Protein AF-A0A0B7NE77-F1 (afdb_monomer_lite)

Radius of gyration: 21.57 Å; chains: 1; bounding box: 56×29×57 Å

Secondary structure (DSSP, 8-state):
-PPPPPHHHHHHHHHTTT-S-STT-TTTT-HHHHHHHHHHHHHHHHHH--HHHHHHHHHHHHHHHHHHHHHHHHTT-HHHHHHHHHHHHHHHHHHHHHHHHTSPPP---------SHHHHHHHHHHHHHHHHHHHHHHTTPPP-HHHHHHHHHHTT-

Sequence (157 aa):
MTIPLDPMVALGACFTSSSPSLSNHPFKDDPTIQYLYTLSLFQQQIETFNKDTLLKLIDLQLMECDRLKTIACSLEQPVFEEAINVAKSRILAIKRKYEDSFAPPAPASSTASKVNKKNDTYKAAMEFVVGFKQKKVEQKKRMDWVACLKEGEDLKS

pLDDT: mean 72.34, std 13.6, range [30.3, 90.75]

Organism: NCBI:txid35722

Foldseek 3Di:
DDDDDDPLLVVLCVQCVVDPDCPVPPPSVPPSNVVSVVSNNVVVVVVVDDLVNVLVVLVVLLVVLVVQLVVCVVVVNVVSNVVSVVVNVVSVVVSVVSVVVPDPPDDDDDDDDPPDPVVVVVVVLSVLVVVLVVVCVVVVHDDDVVVSVVVSVVVVD

Structure (mmCIF, N/CA/C/O backbone):
data_AF-A0A0B7NE77-F1
#
_entry.id   AF-A0A0B7NE77-F1
#
loop_
_atom_site.group_PDB
_atom_site.id
_atom_site.type_symbol
_atom_site.label_atom_id
_atom_site.label_alt_id
_atom_site.label_comp_id
_atom_site.label_asym_id
_atom_site.label_entity_id
_atom_site.label_seq_id
_atom_site.pdbx_PDB_ins_code
_atom_site.Cartn_x
_atom_site.Cartn_y
_atom_site.Cartn_z
_atom_site.occupancy
_atom_site.B_iso_or_equiv
_atom_site.auth_seq_id
_atom_site.auth_comp_id
_atom_site.auth_asym_id
_atom_site.auth_atom_id
_atom_site.pdbx_PDB_model_num
ATOM 1 N N . MET A 1 1 ? 23.078 -6.058 -1.795 1.00 30.30 1 MET A N 1
ATOM 2 C CA . MET A 1 1 ? 21.889 -6.932 -1.811 1.00 30.30 1 MET A CA 1
ATOM 3 C C . MET A 1 1 ? 20.706 -6.119 -2.296 1.00 30.30 1 MET A C 1
ATOM 5 O O . MET A 1 1 ? 20.300 -5.179 -1.622 1.00 30.30 1 MET A O 1
ATOM 9 N N . THR A 1 2 ? 20.242 -6.402 -3.507 1.00 42.44 2 THR A N 1
ATOM 10 C CA . THR A 1 2 ? 19.021 -5.838 -4.091 1.00 42.44 2 THR A CA 1
ATOM 11 C C . THR A 1 2 ? 17.827 -6.593 -3.523 1.00 42.44 2 THR A C 1
ATOM 13 O O . THR A 1 2 ? 17.790 -7.815 -3.628 1.00 42.44 2 THR A O 1
ATOM 16 N N . ILE A 1 3 ? 16.880 -5.891 -2.906 1.00 51.72 3 ILE A N 1
ATOM 17 C CA . ILE A 1 3 ? 15.594 -6.493 -2.544 1.00 51.72 3 ILE A CA 1
ATOM 18 C C . ILE A 1 3 ? 14.808 -6.599 -3.858 1.00 51.72 3 ILE A C 1
ATOM 20 O O . ILE A 1 3 ? 14.649 -5.570 -4.520 1.00 51.72 3 ILE A O 1
ATOM 24 N N . PRO A 1 4 ? 14.400 -7.802 -4.295 1.00 56.53 4 PRO A N 1
ATOM 25 C CA . PRO A 1 4 ? 13.583 -7.944 -5.491 1.00 56.53 4 PRO A CA 1
ATOM 26 C C . PRO A 1 4 ? 12.268 -7.182 -5.305 1.00 56.53 4 PRO A C 1
ATOM 28 O O . PRO A 1 4 ? 11.696 -7.197 -4.214 1.00 56.53 4 PRO A O 1
ATOM 31 N N . LEU A 1 5 ? 11.798 -6.518 -6.363 1.00 56.53 5 LEU A N 1
ATOM 32 C CA . LEU A 1 5 ? 10.445 -5.967 -6.385 1.00 56.53 5 LEU A CA 1
ATOM 33 C C . LEU A 1 5 ? 9.443 -7.101 -6.183 1.00 56.53 5 LEU A C 1
ATOM 35 O O . LEU A 1 5 ? 9.657 -8.217 -6.665 1.00 56.53 5 LEU A O 1
ATOM 39 N N . ASP A 1 6 ? 8.344 -6.794 -5.499 1.00 74.56 6 ASP A N 1
ATOM 40 C CA . ASP A 1 6 ? 7.223 -7.717 -5.435 1.00 74.56 6 ASP A CA 1
ATOM 41 C C . ASP A 1 6 ? 6.796 -8.099 -6.873 1.00 74.56 6 ASP A C 1
ATOM 43 O O . ASP A 1 6 ? 6.640 -7.210 -7.722 1.00 74.56 6 ASP A O 1
ATOM 47 N N . PRO A 1 7 ? 6.640 -9.399 -7.186 1.00 69.62 7 PRO A N 1
ATOM 48 C CA . PRO A 1 7 ? 6.330 -9.846 -8.539 1.00 69.62 7 PRO A CA 1
ATOM 49 C C . PRO A 1 7 ? 5.077 -9.198 -9.135 1.00 69.62 7 PRO A C 1
ATOM 51 O O . PRO A 1 7 ? 5.060 -8.926 -10.333 1.00 69.62 7 PRO A O 1
ATOM 54 N N . MET A 1 8 ? 4.053 -8.898 -8.327 1.00 63.88 8 MET A N 1
ATOM 55 C CA . MET A 1 8 ? 2.815 -8.268 -8.802 1.00 63.88 8 MET A CA 1
ATOM 56 C C . MET A 1 8 ? 3.018 -6.785 -9.108 1.00 63.88 8 MET A C 1
ATOM 58 O O . MET A 1 8 ? 2.460 -6.270 -10.077 1.00 63.88 8 MET A O 1
ATOM 62 N N . VAL A 1 9 ? 3.869 -6.107 -8.339 1.00 67.50 9 VAL A N 1
ATOM 63 C CA . VAL A 1 9 ? 4.279 -4.721 -8.601 1.00 67.50 9 VAL A CA 1
ATOM 64 C C . VAL A 1 9 ? 5.087 -4.619 -9.896 1.00 67.50 9 VAL A C 1
ATOM 66 O O . VAL A 1 9 ? 4.818 -3.746 -10.724 1.00 67.50 9 VAL A O 1
ATOM 69 N N . ALA A 1 10 ? 6.041 -5.530 -10.114 1.00 68.81 10 ALA A N 1
ATOM 70 C CA . ALA A 1 10 ? 6.824 -5.586 -11.349 1.00 68.81 10 ALA A CA 1
ATOM 71 C C . ALA A 1 10 ? 5.938 -5.890 -12.570 1.00 68.81 10 ALA A C 1
ATOM 73 O O . ALA A 1 10 ? 6.057 -5.246 -13.616 1.00 68.81 10 ALA A O 1
ATOM 74 N N . LEU A 1 11 ? 5.003 -6.829 -12.412 1.00 70.94 11 LEU A N 1
ATOM 75 C CA . LEU A 1 11 ? 4.010 -7.173 -13.423 1.00 70.94 11 LEU A CA 1
ATOM 76 C C . LEU A 1 11 ? 3.111 -5.969 -13.757 1.00 70.94 11 LEU A C 1
ATOM 78 O O . LEU A 1 11 ? 2.867 -5.686 -14.931 1.00 70.94 11 LEU A O 1
ATOM 82 N N . GLY A 1 12 ? 2.674 -5.219 -12.743 1.00 72.75 12 GLY A N 1
ATOM 83 C CA . GLY A 1 12 ? 1.864 -4.016 -12.914 1.00 72.75 12 GLY A CA 1
ATOM 84 C C . GLY A 1 12 ? 2.591 -2.879 -13.615 1.00 72.75 12 GLY A C 1
ATOM 85 O O . GLY A 1 12 ? 2.063 -2.338 -14.587 1.00 72.75 12 GLY A O 1
ATOM 86 N N . ALA A 1 13 ? 3.829 -2.577 -13.221 1.00 71.62 13 ALA A N 1
ATOM 87 C CA . ALA A 1 13 ? 4.649 -1.577 -13.905 1.00 71.62 13 ALA A CA 1
ATOM 88 C C . ALA A 1 13 ? 4.866 -1.957 -15.381 1.00 71.62 13 ALA A C 1
ATOM 90 O O . ALA A 1 13 ? 4.806 -1.115 -16.274 1.00 71.62 13 ALA A O 1
ATOM 91 N N . CYS A 1 14 ? 5.038 -3.249 -15.658 1.00 72.50 14 CYS A N 1
ATOM 92 C CA . CYS A 1 14 ? 5.211 -3.765 -17.008 1.00 72.50 14 CYS A CA 1
ATOM 93 C C . CYS A 1 14 ? 3.948 -3.629 -17.874 1.00 72.50 14 CYS A C 1
ATOM 95 O O . CYS A 1 14 ? 4.015 -3.078 -18.980 1.00 72.50 14 CYS A O 1
ATOM 97 N N . PHE A 1 15 ? 2.798 -4.117 -17.398 1.00 73.62 15 PHE A N 1
ATOM 98 C CA . PHE A 1 15 ? 1.555 -4.066 -18.174 1.00 73.62 15 PHE A CA 1
ATOM 99 C C . PHE A 1 15 ? 1.089 -2.638 -18.418 1.00 73.62 15 PHE A C 1
ATOM 101 O O . PHE A 1 15 ? 0.609 -2.324 -19.500 1.00 73.62 15 PHE A O 1
ATOM 108 N N . THR A 1 16 ? 1.328 -1.749 -17.463 1.00 73.00 16 THR A N 1
ATOM 109 C CA . THR A 1 16 ? 0.903 -0.351 -17.550 1.00 73.00 16 THR A CA 1
ATOM 110 C C . THR A 1 16 ? 1.971 0.559 -18.149 1.00 73.00 16 THR A C 1
ATOM 112 O O . THR A 1 16 ? 1.744 1.755 -18.314 1.00 73.00 16 THR A O 1
ATOM 115 N N . SER A 1 17 ? 3.127 -0.007 -18.523 1.00 73.62 17 SER A N 1
ATOM 116 C CA . SER A 1 17 ? 4.303 0.716 -19.026 1.00 73.62 17 SER A CA 1
ATOM 117 C C . SER A 1 17 ? 4.737 1.864 -18.106 1.00 73.62 17 SER A C 1
ATOM 119 O O . SER A 1 17 ? 5.179 2.906 -18.584 1.00 73.62 17 SER A O 1
ATOM 121 N N . SER A 1 18 ? 4.568 1.683 -16.793 1.00 66.69 18 SER A N 1
ATOM 122 C CA . SER A 1 18 ? 4.810 2.699 -15.762 1.00 66.69 18 SER A CA 1
ATOM 123 C C . SER A 1 18 ? 4.086 4.027 -16.027 1.00 66.69 18 SER A C 1
ATOM 125 O O . SER A 1 18 ? 4.559 5.089 -15.625 1.00 66.69 18 SER A O 1
ATOM 127 N N . SER A 1 19 ? 2.962 3.980 -16.749 1.00 71.81 19 SER A N 1
ATOM 128 C CA . SER A 1 19 ? 2.174 5.164 -17.071 1.00 71.81 19 SER A CA 1
ATOM 129 C C . SER A 1 19 ? 1.578 5.756 -15.789 1.00 71.81 19 SER A C 1
ATOM 131 O O . SER A 1 19 ? 1.092 4.998 -14.958 1.00 71.81 19 SER A O 1
ATOM 133 N N . PRO A 1 20 ? 1.526 7.089 -15.626 1.00 70.25 20 PRO A N 1
ATOM 134 C CA . PRO A 1 20 ? 0.841 7.733 -14.501 1.00 70.25 20 PRO A CA 1
ATOM 135 C C . PRO A 1 20 ? -0.692 7.747 -14.658 1.00 70.25 20 PRO A C 1
ATOM 137 O O . PRO A 1 20 ? -1.393 8.342 -13.841 1.00 70.25 20 PRO A O 1
ATOM 140 N N . SER A 1 21 ? -1.215 7.162 -15.742 1.00 80.81 21 SER A N 1
ATOM 141 C CA . SER A 1 21 ? -2.645 7.059 -16.039 1.00 80.81 21 SER A CA 1
ATOM 142 C C . SER A 1 21 ? -2.951 5.832 -16.900 1.00 80.81 21 SER A C 1
ATOM 144 O O . SER A 1 21 ? -2.204 5.503 -17.825 1.00 80.81 21 SER A O 1
ATOM 146 N N . LEU A 1 22 ? -4.107 5.208 -16.670 1.00 83.00 22 LEU A N 1
ATOM 147 C CA . LEU A 1 22 ? -4.662 4.174 -17.549 1.00 83.00 22 LEU A CA 1
ATOM 148 C C . LEU A 1 22 ? -5.531 4.726 -18.687 1.00 83.00 22 LEU A C 1
ATOM 150 O O . LEU A 1 22 ? -6.023 3.944 -19.491 1.00 83.00 22 LEU A O 1
ATOM 154 N N . SER A 1 23 ? -5.736 6.041 -18.799 1.00 84.69 23 SER A N 1
ATOM 155 C CA . SER A 1 23 ? -6.688 6.629 -19.760 1.00 84.69 23 SER A CA 1
ATOM 156 C C . SER A 1 23 ? -6.468 6.186 -21.213 1.00 84.69 23 SER A C 1
ATOM 158 O O . SER A 1 23 ? -7.440 6.006 -21.947 1.00 84.69 23 SER A O 1
ATOM 160 N N . ASN A 1 24 ? -5.208 5.956 -21.596 1.00 81.50 24 ASN A N 1
ATOM 161 C CA . ASN A 1 24 ? -4.796 5.519 -22.933 1.00 81.50 24 ASN A CA 1
ATOM 162 C C . ASN A 1 24 ? -4.485 4.011 -23.016 1.00 81.50 24 ASN A C 1
ATOM 164 O O . ASN A 1 24 ? -3.982 3.541 -24.034 1.00 81.50 24 ASN A O 1
ATOM 168 N N . HIS A 1 25 ? -4.735 3.248 -21.948 1.00 84.31 25 HIS A N 1
ATOM 169 C CA . HIS A 1 25 ? -4.450 1.820 -21.913 1.00 84.31 25 HIS A CA 1
ATOM 170 C C . HIS A 1 25 ? -5.574 1.032 -22.614 1.00 84.31 25 HIS A C 1
ATOM 172 O O . HIS A 1 25 ? -6.747 1.235 -22.293 1.00 84.31 25 HIS A O 1
ATOM 178 N N . PRO A 1 26 ? -5.254 0.099 -23.534 1.00 85.06 26 PRO A N 1
ATOM 179 C CA . PRO A 1 26 ? -6.259 -0.631 -24.318 1.00 85.06 26 PRO A CA 1
ATOM 180 C C . PRO A 1 26 ? -7.200 -1.495 -23.464 1.00 85.06 26 PRO A C 1
ATOM 182 O O . PRO A 1 26 ? -8.306 -1.802 -23.890 1.00 85.06 26 PRO A O 1
ATOM 185 N N . PHE A 1 27 ? -6.776 -1.851 -22.250 1.00 85.88 27 PHE A N 1
ATOM 186 C CA . PHE A 1 27 ? -7.537 -2.658 -21.291 1.00 85.88 27 PHE A CA 1
ATOM 187 C C . PHE A 1 27 ? -7.822 -1.896 -19.989 1.00 85.88 27 PHE A C 1
ATOM 189 O O . PHE A 1 27 ? -7.771 -2.469 -18.909 1.00 85.88 27 PHE A O 1
ATOM 196 N N . LYS A 1 28 ? -8.029 -0.577 -20.055 1.00 83.94 28 LYS A N 1
ATOM 197 C CA . LYS A 1 28 ? -8.233 0.272 -18.864 1.00 83.94 28 LYS A CA 1
ATOM 198 C C . LYS A 1 28 ? -9.429 -0.130 -17.989 1.00 83.94 28 LYS A C 1
ATOM 200 O O . LYS A 1 28 ? -9.428 0.170 -16.800 1.00 83.94 28 LYS A O 1
ATOM 205 N N . ASP A 1 29 ? -10.421 -0.793 -18.577 1.00 87.50 29 ASP A N 1
ATOM 206 C CA . ASP A 1 29 ? -11.644 -1.232 -17.897 1.00 87.50 29 ASP A CA 1
ATOM 207 C C . ASP A 1 29 ? -11.536 -2.676 -17.373 1.00 87.50 29 ASP A C 1
ATOM 209 O O . ASP A 1 29 ? -12.455 -3.169 -16.723 1.00 87.50 29 ASP A O 1
ATOM 213 N N . ASP A 1 30 ? -10.416 -3.361 -17.632 1.00 87.56 30 ASP A N 1
ATOM 214 C CA . ASP A 1 30 ? -10.169 -4.694 -17.095 1.00 87.56 30 ASP A CA 1
ATOM 215 C C . ASP A 1 30 ? -9.808 -4.611 -15.593 1.00 87.56 30 ASP A C 1
ATOM 217 O O . ASP A 1 30 ? -8.844 -3.924 -15.230 1.00 87.56 30 ASP A O 1
ATOM 221 N N . PRO A 1 31 ? -10.530 -5.320 -14.703 1.00 76.38 31 PRO A N 1
ATOM 222 C CA . PRO A 1 31 ? -10.291 -5.261 -13.259 1.00 76.38 31 PRO A CA 1
ATOM 223 C C . PRO A 1 31 ? -8.892 -5.727 -12.842 1.00 76.38 31 PRO A C 1
ATOM 225 O O . PRO A 1 31 ? -8.328 -5.217 -11.872 1.00 76.38 31 PRO A O 1
ATOM 228 N N . THR A 1 32 ? -8.307 -6.679 -13.574 1.00 79.25 32 THR A N 1
ATOM 229 C CA . THR A 1 32 ? -6.961 -7.194 -13.292 1.00 79.25 32 THR A CA 1
ATOM 230 C C . THR A 1 32 ? -5.910 -6.146 -13.643 1.00 79.25 32 THR A C 1
ATOM 232 O O . THR A 1 32 ? -4.992 -5.903 -12.862 1.00 79.25 32 THR A O 1
ATOM 235 N N . ILE A 1 33 ? -6.066 -5.463 -14.779 1.00 76.94 33 ILE A N 1
ATOM 236 C CA . ILE A 1 33 ? -5.190 -4.358 -15.191 1.00 76.94 33 ILE A CA 1
ATOM 237 C C . ILE A 1 33 ? -5.302 -3.168 -14.237 1.00 76.94 33 ILE A C 1
ATOM 239 O O . ILE A 1 33 ? -4.277 -2.589 -13.880 1.00 76.94 33 ILE A O 1
ATOM 243 N N . GLN A 1 34 ? -6.508 -2.825 -13.780 1.00 76.75 34 GLN A N 1
ATOM 244 C CA . GLN A 1 34 ? -6.707 -1.778 -12.773 1.00 76.75 34 GLN A CA 1
ATOM 245 C C . GLN A 1 34 ? -6.020 -2.126 -11.451 1.00 76.75 34 GLN A C 1
ATOM 247 O O . GLN A 1 34 ? -5.302 -1.297 -10.896 1.00 76.75 34 GLN A O 1
ATOM 252 N N . TYR A 1 35 ? -6.173 -3.364 -10.977 1.00 74.62 35 TYR A N 1
ATOM 253 C CA . TYR A 1 35 ? -5.518 -3.832 -9.758 1.00 74.62 35 TYR A CA 1
ATOM 254 C C . TYR A 1 35 ? -3.987 -3.765 -9.860 1.00 74.62 35 TYR A C 1
ATOM 256 O O . TYR A 1 35 ? -3.319 -3.191 -8.998 1.00 74.62 35 TYR A O 1
ATOM 264 N N . LEU A 1 36 ? -3.429 -4.295 -10.950 1.00 71.44 36 LEU A N 1
ATOM 265 C CA . LEU A 1 36 ? -1.991 -4.283 -11.212 1.00 71.44 36 LEU A CA 1
ATOM 266 C C . LEU A 1 36 ? -1.439 -2.857 -11.361 1.00 71.44 36 LEU A C 1
ATOM 268 O O . LEU A 1 36 ? -0.364 -2.547 -10.843 1.00 71.44 36 LEU A O 1
ATOM 272 N N . TYR A 1 37 ? -2.191 -1.968 -12.008 1.00 77.88 37 TYR A N 1
ATOM 273 C CA . TYR A 1 37 ? -1.872 -0.547 -12.094 1.00 77.88 37 TYR A CA 1
ATOM 274 C C . TYR A 1 37 ? -1.800 0.108 -10.722 1.00 77.88 37 TYR A C 1
ATOM 276 O O . TYR A 1 37 ? -0.782 0.716 -10.396 1.00 77.88 37 TYR A O 1
ATOM 284 N N . THR A 1 38 ? -2.832 -0.062 -9.895 1.00 78.25 38 THR A N 1
ATOM 285 C CA . THR A 1 38 ? -2.877 0.509 -8.549 1.00 78.2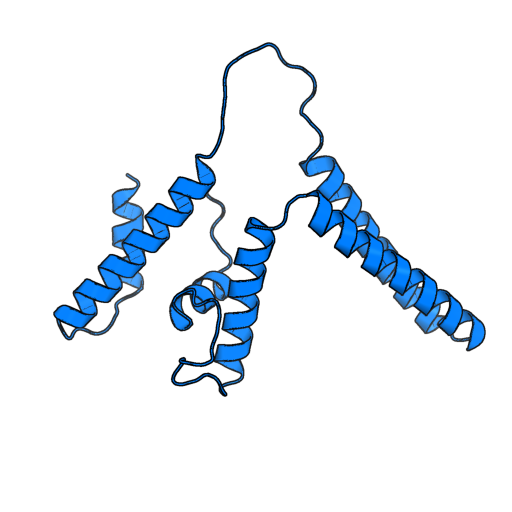5 38 THR A CA 1
ATOM 286 C C . THR A 1 38 ? -1.700 0.036 -7.701 1.00 78.25 38 THR A C 1
ATOM 288 O O . THR A 1 38 ? -1.069 0.864 -7.049 1.00 78.25 38 THR A O 1
ATOM 291 N N . LEU A 1 39 ? -1.345 -1.253 -7.755 1.00 70.75 39 LEU A N 1
ATOM 292 C CA . LEU A 1 39 ? -0.170 -1.784 -7.053 1.00 70.75 39 LEU A CA 1
ATOM 293 C C . LEU A 1 39 ? 1.133 -1.113 -7.507 1.00 70.75 39 LEU A C 1
ATOM 295 O O . LEU A 1 39 ? 1.939 -0.689 -6.678 1.00 70.75 39 LEU A O 1
ATOM 299 N N . SER A 1 40 ? 1.332 -0.989 -8.820 1.00 71.12 40 SER A N 1
ATOM 300 C CA . SER A 1 40 ? 2.542 -0.378 -9.379 1.00 71.12 40 SER A CA 1
ATOM 301 C C . SER A 1 40 ? 2.651 1.122 -9.088 1.00 71.12 40 SER A C 1
ATOM 303 O O . SER A 1 40 ? 3.724 1.605 -8.726 1.00 71.12 40 SER A O 1
ATOM 305 N N . LEU A 1 41 ? 1.530 1.846 -9.160 1.00 76.06 41 LEU A N 1
ATOM 306 C CA . LEU A 1 41 ? 1.455 3.270 -8.857 1.00 76.06 41 LEU A CA 1
ATOM 307 C C . LEU A 1 41 ? 1.697 3.523 -7.368 1.00 76.06 41 LEU A C 1
ATOM 309 O O . LEU A 1 41 ? 2.421 4.447 -7.010 1.00 76.06 41 LEU A O 1
ATOM 313 N N . PHE A 1 42 ? 1.135 2.686 -6.495 1.00 69.88 42 PHE A N 1
ATOM 314 C CA . PHE A 1 42 ? 1.337 2.796 -5.055 1.00 69.88 42 PHE A CA 1
ATOM 315 C C . PHE A 1 42 ? 2.803 2.566 -4.675 1.00 69.88 42 PHE A C 1
ATOM 317 O O . PHE A 1 42 ? 3.340 3.326 -3.876 1.00 69.88 42 PHE A O 1
ATOM 324 N N . GLN A 1 43 ? 3.489 1.600 -5.300 1.00 67.19 43 GLN A N 1
ATOM 325 C CA . GLN A 1 43 ? 4.931 1.415 -5.102 1.00 67.19 43 GLN A CA 1
ATOM 326 C C . GLN A 1 43 ? 5.736 2.642 -5.559 1.00 67.19 43 GLN A C 1
ATOM 328 O O . GLN A 1 43 ? 6.597 3.116 -4.819 1.00 67.19 43 GLN A O 1
ATOM 333 N N . GLN A 1 44 ? 5.447 3.186 -6.747 1.00 65.31 44 GLN A N 1
ATOM 334 C CA . GLN A 1 44 ? 6.118 4.398 -7.234 1.00 65.31 44 GLN A CA 1
ATOM 335 C C . GLN A 1 44 ? 5.885 5.593 -6.304 1.00 65.31 44 GLN A C 1
ATOM 337 O O . GLN A 1 44 ? 6.807 6.369 -6.043 1.00 65.31 44 GLN A O 1
ATOM 342 N N . GLN A 1 45 ? 4.668 5.727 -5.772 1.00 63.12 45 GLN A N 1
ATOM 343 C CA . GLN A 1 45 ? 4.322 6.766 -4.810 1.00 63.12 45 GLN A CA 1
ATOM 344 C C . GLN A 1 45 ? 5.029 6.557 -3.471 1.00 63.12 45 GLN A C 1
ATOM 346 O O . GLN A 1 45 ? 5.567 7.517 -2.936 1.00 63.12 45 GLN A O 1
ATOM 351 N N . ILE A 1 46 ? 5.119 5.327 -2.951 1.00 61.88 46 ILE A N 1
ATOM 352 C CA . ILE A 1 46 ? 5.910 5.001 -1.748 1.00 61.88 46 ILE A CA 1
ATOM 353 C C . ILE A 1 46 ? 7.369 5.445 -1.906 1.00 61.88 46 ILE A C 1
ATOM 355 O O . ILE A 1 46 ? 7.955 5.951 -0.952 1.00 61.88 46 ILE A O 1
ATOM 359 N N . GLU A 1 47 ? 7.943 5.314 -3.100 1.00 53.41 47 GLU A N 1
ATOM 360 C CA . GLU A 1 47 ? 9.316 5.746 -3.385 1.00 53.41 47 GLU A CA 1
ATOM 361 C C . GLU A 1 47 ? 9.460 7.270 -3.560 1.00 53.41 47 GLU A C 1
ATOM 363 O O . GLU A 1 47 ? 10.547 7.807 -3.341 1.00 53.41 47 GLU A O 1
ATOM 368 N N . THR A 1 48 ? 8.377 7.987 -3.890 1.00 50.94 48 THR A N 1
ATOM 369 C CA . THR A 1 48 ? 8.339 9.464 -3.965 1.00 50.94 48 THR A CA 1
ATOM 370 C C . THR A 1 48 ? 7.802 10.142 -2.701 1.00 50.94 48 THR A C 1
ATOM 372 O O . THR A 1 48 ? 7.939 11.359 -2.550 1.00 50.94 48 THR A O 1
ATOM 375 N N . PHE A 1 49 ? 7.219 9.393 -1.765 1.00 53.25 49 PHE A N 1
ATOM 376 C CA . PHE A 1 49 ? 6.751 9.926 -0.495 1.00 53.25 49 PHE A CA 1
ATOM 377 C C . PHE A 1 49 ? 7.958 10.329 0.368 1.00 53.25 49 PHE A C 1
ATOM 379 O O . PHE A 1 49 ? 8.686 9.490 0.895 1.00 53.25 49 PHE A O 1
ATOM 386 N N . ASN A 1 50 ? 8.151 11.640 0.564 1.00 58.25 50 ASN A N 1
ATOM 387 C CA . ASN A 1 50 ? 8.952 12.147 1.679 1.00 58.25 50 ASN A CA 1
ATOM 388 C C . ASN A 1 50 ? 8.426 11.495 2.977 1.00 58.25 50 ASN A C 1
ATOM 390 O O . ASN A 1 50 ? 7.211 11.444 3.184 1.00 58.25 50 ASN A O 1
ATOM 394 N N . LYS A 1 51 ? 9.342 11.017 3.834 1.00 62.69 51 LYS A N 1
ATOM 395 C CA . LYS A 1 51 ? 9.123 10.546 5.216 1.00 62.69 51 LYS A CA 1
ATOM 396 C C . LYS A 1 51 ? 7.971 11.272 5.917 1.00 62.69 51 LYS A C 1
ATOM 398 O O . LYS A 1 51 ? 7.114 10.629 6.521 1.00 62.69 51 LYS A O 1
ATOM 403 N N . ASP A 1 52 ? 7.930 12.595 5.793 1.00 62.97 52 ASP A N 1
ATOM 404 C CA . ASP A 1 52 ? 6.928 13.442 6.441 1.00 62.97 52 ASP A CA 1
ATOM 405 C C . ASP A 1 52 ? 5.504 13.158 5.958 1.00 62.97 52 ASP A C 1
ATOM 407 O O . ASP A 1 52 ? 4.556 13.215 6.734 1.00 62.97 52 ASP A O 1
ATOM 411 N N . THR A 1 53 ? 5.325 12.841 4.680 1.00 68.44 53 THR A N 1
ATOM 412 C CA . THR A 1 53 ? 4.010 12.586 4.094 1.00 68.44 53 THR A CA 1
ATOM 413 C C . THR A 1 53 ? 3.483 11.207 4.476 1.00 68.44 53 THR A C 1
ATOM 415 O O . THR A 1 53 ? 2.297 11.067 4.766 1.00 68.44 53 THR A O 1
ATOM 418 N N . LEU A 1 54 ? 4.353 10.196 4.550 1.00 68.44 54 LEU A N 1
ATOM 419 C CA . LEU A 1 54 ? 3.952 8.864 4.997 1.00 68.44 54 LEU A CA 1
ATOM 420 C C . LEU A 1 54 ? 3.603 8.853 6.492 1.00 68.44 54 LEU A C 1
ATOM 422 O O . LEU A 1 54 ? 2.591 8.273 6.878 1.00 68.44 54 LEU A O 1
ATOM 426 N N . LEU A 1 55 ? 4.386 9.548 7.326 1.00 76.06 55 LEU A N 1
ATOM 427 C CA . LEU A 1 55 ? 4.057 9.729 8.743 1.00 76.06 55 LEU A CA 1
ATOM 428 C C . LEU A 1 55 ? 2.741 10.499 8.920 1.00 76.06 55 LEU A C 1
ATOM 430 O O . LEU A 1 55 ? 1.906 10.072 9.709 1.00 76.06 55 LEU A O 1
ATOM 434 N N . LYS A 1 56 ? 2.492 11.545 8.118 1.00 75.56 56 LYS A N 1
ATOM 435 C CA . LYS A 1 56 ? 1.200 12.257 8.106 1.00 75.56 56 LYS A CA 1
ATOM 436 C C . LYS A 1 56 ? 0.025 11.352 7.732 1.00 75.56 56 LYS A C 1
ATOM 438 O O . LYS A 1 56 ? -1.030 11.462 8.344 1.00 75.56 56 LYS A O 1
ATOM 443 N N . LEU A 1 57 ? 0.182 10.459 6.752 1.00 74.38 57 LEU A N 1
ATOM 444 C CA . LEU A 1 57 ? -0.864 9.492 6.390 1.00 74.38 57 LEU A CA 1
ATOM 445 C C . LEU A 1 57 ? -1.134 8.499 7.525 1.00 74.38 57 LEU A C 1
ATOM 447 O O . LEU A 1 57 ? -2.288 8.217 7.834 1.00 74.38 57 LEU A O 1
ATOM 451 N N . ILE A 1 58 ? -0.080 8.011 8.182 1.00 79.75 58 ILE A N 1
ATOM 452 C CA . ILE A 1 58 ? -0.200 7.154 9.365 1.00 79.75 58 ILE A CA 1
ATOM 453 C C . ILE A 1 58 ? -0.922 7.898 10.500 1.00 79.75 58 ILE A C 1
ATOM 455 O O . ILE A 1 58 ? -1.805 7.325 11.137 1.00 79.75 58 ILE A O 1
ATOM 459 N N . ASP A 1 59 ? -0.603 9.173 10.723 1.00 82.12 59 ASP A N 1
ATOM 460 C CA . ASP A 1 59 ? -1.256 10.011 11.733 1.00 82.12 59 ASP A CA 1
ATOM 461 C C . ASP A 1 59 ? -2.738 10.259 11.422 1.00 82.12 59 ASP A C 1
ATOM 463 O O . ASP A 1 59 ? -3.576 10.165 12.320 1.00 82.12 59 ASP A O 1
ATOM 467 N N . LEU A 1 60 ? -3.087 10.491 10.153 1.00 79.25 60 LEU A N 1
ATOM 468 C CA . LEU A 1 60 ? -4.483 10.579 9.709 1.00 79.25 60 LEU A CA 1
ATOM 469 C C . LEU A 1 60 ? -5.234 9.264 9.952 1.00 79.25 60 LEU A C 1
ATOM 471 O O . LEU A 1 60 ? -6.353 9.276 10.461 1.00 79.25 60 LEU A O 1
ATOM 475 N N . GLN A 1 61 ? -4.608 8.121 9.661 1.00 75.44 61 GLN A N 1
ATOM 476 C CA . GLN A 1 61 ? -5.206 6.807 9.901 1.00 75.44 61 GLN A CA 1
ATOM 477 C C . GLN A 1 61 ? -5.448 6.551 11.400 1.00 75.44 61 GLN A C 1
ATOM 479 O O . GLN A 1 61 ? -6.461 5.956 11.776 1.00 75.44 61 GLN A O 1
ATOM 484 N N . LEU A 1 62 ? -4.535 7.004 12.269 1.00 83.56 62 LEU A N 1
ATOM 485 C CA . LEU A 1 62 ? -4.701 6.932 13.725 1.00 83.56 62 LEU A CA 1
ATOM 486 C C . LEU A 1 62 ? -5.854 7.818 14.209 1.00 83.56 62 LEU A C 1
ATOM 488 O O . LEU A 1 62 ? -6.651 7.363 15.029 1.00 83.56 62 LEU A O 1
ATOM 492 N N . MET A 1 63 ? -5.972 9.034 13.670 1.00 82.88 63 MET A N 1
ATOM 493 C CA . MET A 1 63 ? -7.076 9.950 13.969 1.00 82.88 63 MET A CA 1
ATOM 494 C C . MET A 1 63 ? -8.433 9.351 13.573 1.00 82.88 63 MET A C 1
ATOM 496 O O . MET A 1 63 ? -9.385 9.413 14.350 1.00 82.88 63 MET A O 1
ATOM 500 N N . GLU A 1 64 ? -8.522 8.706 12.407 1.00 77.94 64 GLU A N 1
ATOM 501 C CA . GLU A 1 64 ? -9.744 8.008 11.991 1.00 77.94 64 GLU A CA 1
ATOM 502 C C . GLU A 1 64 ? -10.066 6.810 12.893 1.00 77.94 64 GLU A C 1
ATOM 504 O O . GLU A 1 64 ? -11.234 6.596 13.213 1.00 77.94 64 GLU A O 1
ATOM 509 N N . CYS A 1 65 ? -9.067 6.065 13.383 1.00 78.06 65 CYS A N 1
ATOM 510 C CA . CYS A 1 65 ? -9.317 5.010 14.373 1.00 78.06 65 CYS A CA 1
ATOM 511 C C . CYS A 1 65 ? -9.919 5.575 15.668 1.00 78.06 65 CYS A C 1
ATOM 513 O O . CYS A 1 65 ? -10.827 4.967 16.228 1.00 78.06 65 CYS A O 1
ATOM 515 N N . ASP A 1 66 ? -9.459 6.739 16.133 1.00 88.12 66 ASP A N 1
ATOM 516 C CA . ASP A 1 66 ? -10.014 7.395 17.324 1.00 88.12 66 ASP A CA 1
ATOM 517 C C . ASP A 1 66 ? -11.442 7.903 17.104 1.00 88.12 66 ASP A C 1
ATOM 519 O O . ASP A 1 66 ? -12.311 7.748 17.973 1.00 88.12 66 ASP A O 1
ATOM 523 N N . ARG A 1 67 ? -11.724 8.421 15.906 1.00 86.19 67 ARG A N 1
ATOM 524 C CA . ARG A 1 67 ? -13.082 8.793 15.505 1.00 86.19 67 ARG A CA 1
ATOM 525 C C . ARG A 1 67 ? -14.007 7.577 15.463 1.00 86.19 67 ARG A C 1
ATOM 527 O O . ARG A 1 67 ? -15.087 7.610 16.048 1.00 86.19 67 ARG A O 1
ATOM 534 N N . LEU A 1 68 ? -13.574 6.488 14.827 1.00 76.56 68 LEU A N 1
ATOM 535 C CA . LEU A 1 68 ? -14.330 5.236 14.754 1.00 76.56 68 LEU A CA 1
ATOM 536 C C . LEU A 1 68 ? -14.553 4.626 16.136 1.00 76.56 68 LEU A C 1
ATOM 538 O O . LEU A 1 68 ? -15.644 4.135 16.408 1.00 76.56 68 LEU A O 1
ATOM 542 N N . LYS A 1 69 ? -13.556 4.691 17.025 1.00 83.56 69 LYS A N 1
ATOM 543 C CA . LYS A 1 69 ? -13.688 4.219 18.405 1.00 83.56 69 LYS A CA 1
ATOM 544 C C . LYS A 1 69 ? -14.779 4.987 19.144 1.00 83.56 69 L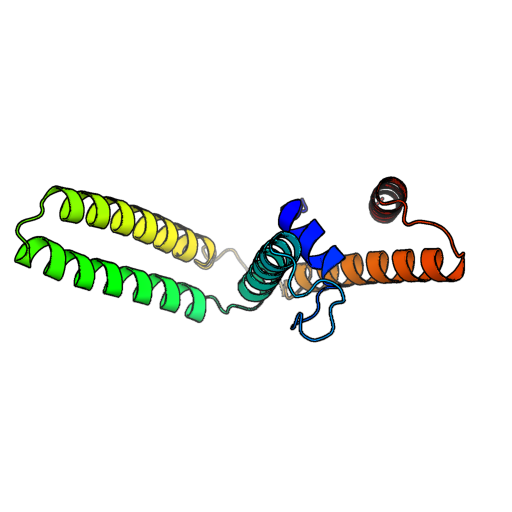YS A C 1
ATOM 546 O O . LYS A 1 69 ? -15.641 4.372 19.758 1.00 83.56 69 LYS A O 1
ATOM 551 N N . THR A 1 70 ? -14.788 6.312 19.018 1.00 86.81 70 THR A N 1
ATOM 552 C CA 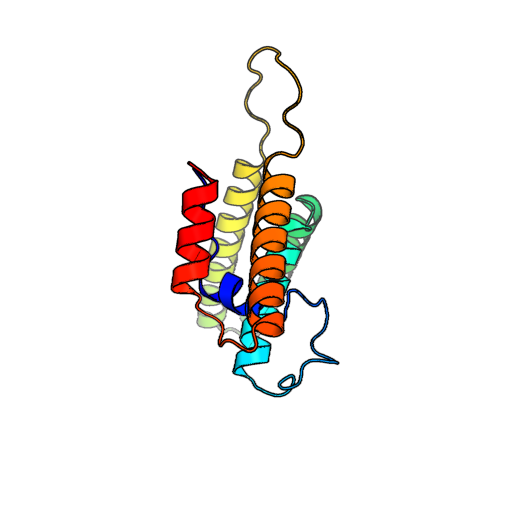. THR A 1 70 ? -15.831 7.170 19.604 1.00 86.81 70 THR A CA 1
ATOM 553 C C . THR A 1 70 ? -17.227 6.761 19.123 1.00 86.81 70 THR A C 1
ATOM 555 O O . THR A 1 70 ? -18.148 6.630 19.929 1.00 86.81 70 THR A O 1
ATOM 558 N N . ILE A 1 71 ? -17.374 6.488 17.822 1.00 81.94 71 ILE A N 1
ATOM 559 C CA . ILE A 1 71 ? -18.634 6.009 17.240 1.00 81.94 71 ILE A CA 1
ATOM 560 C C . ILE A 1 71 ? -18.998 4.626 17.799 1.00 81.94 71 ILE A C 1
ATOM 562 O O . ILE A 1 71 ? -20.128 4.429 18.237 1.00 81.94 71 ILE A O 1
ATOM 566 N N . ALA A 1 72 ? -18.056 3.683 17.846 1.00 79.50 72 ALA A N 1
ATOM 567 C CA . ALA A 1 72 ? -18.289 2.335 18.369 1.00 79.50 72 ALA A CA 1
ATOM 568 C C . ALA A 1 72 ? -18.730 2.345 19.843 1.00 79.50 72 ALA A C 1
ATOM 570 O O . ALA A 1 72 ? -19.667 1.629 20.196 1.00 79.50 72 ALA A O 1
ATOM 571 N N . CYS A 1 73 ? -18.122 3.200 20.673 1.00 83.75 73 CYS A N 1
ATOM 572 C CA . CYS A 1 73 ? -18.536 3.400 22.062 1.00 83.75 73 CYS A CA 1
ATOM 573 C C . CYS A 1 73 ? -19.955 3.983 22.149 1.00 83.75 73 CYS A C 1
ATOM 575 O O . CYS A 1 73 ?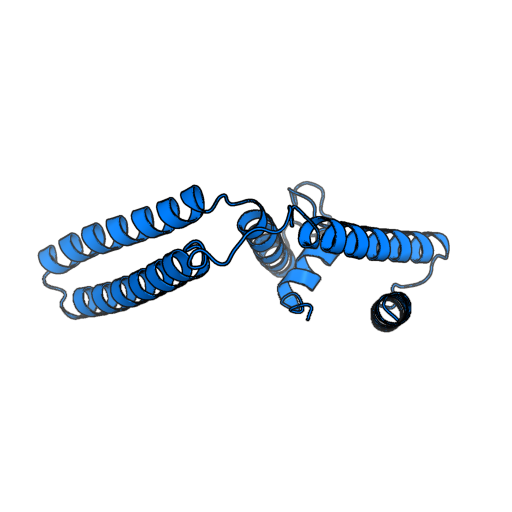 -20.751 3.515 22.955 1.00 83.75 73 CYS A O 1
ATOM 577 N N . SER A 1 74 ? -20.301 4.957 21.294 1.00 89.88 74 SER A N 1
ATOM 578 C CA . SER A 1 74 ? -21.651 5.548 21.262 1.00 89.88 74 SER A CA 1
ATOM 579 C C . SER A 1 74 ? -22.744 4.569 20.819 1.00 89.88 74 SER A C 1
ATOM 581 O O . SER A 1 74 ? -23.908 4.751 21.156 1.00 89.88 74 SER A O 1
ATOM 583 N N . LEU A 1 75 ? -22.363 3.535 20.065 1.00 89.12 75 LEU A N 1
ATOM 584 C CA . LEU A 1 75 ? -23.253 2.478 19.591 1.00 89.12 75 LEU A CA 1
ATOM 585 C C . LEU A 1 75 ? -23.296 1.269 20.538 1.00 89.12 75 LEU A C 1
ATOM 587 O O . LEU A 1 75 ? -23.982 0.298 20.227 1.00 89.12 75 LEU A O 1
ATOM 591 N N . GLU A 1 76 ? -22.545 1.303 21.647 1.00 90.75 76 GLU A N 1
ATOM 592 C CA . GLU A 1 76 ? -22.407 0.199 22.607 1.00 90.75 76 GLU A CA 1
ATOM 593 C C . GLU A 1 76 ? -21.995 -1.128 21.935 1.00 90.75 76 GLU A C 1
ATOM 595 O O . GLU A 1 76 ? -22.467 -2.208 22.285 1.00 90.75 76 GLU A O 1
ATOM 600 N N . GLN A 1 77 ? -21.102 -1.054 20.939 1.00 83.56 77 GLN A N 1
ATOM 601 C CA . GLN A 1 77 ? -20.629 -2.211 20.170 1.00 83.56 77 GLN A CA 1
ATOM 602 C C . GLN A 1 77 ? -19.194 -2.606 20.576 1.00 83.56 77 GLN A C 1
ATOM 604 O O . GLN A 1 77 ? -18.230 -2.191 19.918 1.00 83.56 77 GLN A O 1
ATOM 609 N N . PRO A 1 78 ? -19.008 -3.445 21.615 1.00 84.56 78 PRO A N 1
ATOM 610 C CA . PRO A 1 78 ? -17.682 -3.784 22.141 1.00 84.56 78 PRO A CA 1
ATOM 611 C C . PRO A 1 78 ? -16.805 -4.540 21.132 1.00 84.56 78 PRO A C 1
ATOM 613 O O . PRO A 1 78 ? -15.591 -4.354 21.099 1.00 84.56 78 PRO A O 1
ATOM 616 N N . VAL A 1 79 ? -17.410 -5.341 20.248 1.00 82.50 79 VAL A N 1
ATOM 617 C CA . VAL A 1 79 ? -16.682 -6.085 19.203 1.00 82.50 79 VAL A CA 1
ATOM 618 C C . VAL A 1 79 ? -16.023 -5.134 18.199 1.00 82.50 79 VAL A C 1
ATOM 620 O O . VAL A 1 79 ? -14.896 -5.371 17.757 1.00 82.50 79 VAL A O 1
ATOM 623 N N . PHE A 1 80 ? -16.696 -4.032 17.851 1.00 73.81 80 PHE A N 1
ATOM 624 C CA . PHE A 1 80 ? -16.117 -3.021 16.970 1.00 73.81 80 PHE A CA 1
ATOM 625 C C . PHE A 1 80 ? -15.020 -2.236 17.672 1.00 73.81 80 PHE A C 1
ATOM 627 O O . PHE A 1 80 ? -13.978 -1.994 17.066 1.00 73.81 80 PHE A O 1
ATOM 634 N N . GLU A 1 81 ? -15.206 -1.897 18.947 1.00 81.00 81 GLU A N 1
ATOM 635 C CA . GLU A 1 81 ? -14.155 -1.253 19.730 1.00 81.00 81 GLU A CA 1
ATOM 636 C C . GLU A 1 81 ? -12.876 -2.108 19.768 1.00 81.00 81 GLU A C 1
ATOM 638 O O . GLU A 1 81 ? -11.779 -1.595 19.528 1.00 81.00 81 GLU A O 1
ATOM 643 N N . GLU A 1 82 ? -13.000 -3.414 20.001 1.00 82.62 82 GLU A N 1
ATOM 644 C CA . GLU A 1 82 ? -11.853 -4.320 20.030 1.00 82.62 82 GLU A CA 1
ATOM 645 C C . GLU A 1 82 ? -11.164 -4.430 18.663 1.00 82.62 82 GLU A C 1
ATOM 647 O O . GLU A 1 82 ? -9.941 -4.285 18.571 1.00 82.62 82 GLU A O 1
ATOM 652 N N . ALA A 1 83 ? -11.931 -4.571 17.578 1.00 77.38 83 ALA A N 1
ATOM 653 C CA . ALA A 1 83 ? -11.387 -4.585 16.220 1.00 77.38 83 ALA A CA 1
ATOM 654 C C . ALA A 1 83 ? -10.633 -3.284 15.877 1.00 77.38 83 ALA A C 1
ATOM 656 O O . ALA A 1 83 ? -9.544 -3.325 15.291 1.00 77.38 83 ALA A O 1
ATOM 657 N N . ILE A 1 84 ? -11.169 -2.131 16.288 1.00 79.44 84 ILE A N 1
ATOM 658 C CA . ILE A 1 84 ? -10.538 -0.819 16.099 1.00 79.44 84 ILE A CA 1
ATOM 659 C C . ILE A 1 84 ? -9.249 -0.716 16.921 1.00 79.44 84 ILE A C 1
ATOM 661 O O . ILE A 1 84 ? -8.229 -0.263 16.401 1.00 79.44 84 ILE A O 1
ATOM 665 N N . ASN A 1 85 ? -9.241 -1.183 18.172 1.00 84.88 85 ASN A N 1
ATOM 666 C CA . ASN A 1 85 ? -8.040 -1.184 19.013 1.00 84.88 85 ASN A CA 1
ATOM 667 C C . ASN A 1 85 ? -6.931 -2.082 18.427 1.00 84.88 85 ASN A C 1
ATOM 669 O O . ASN A 1 85 ? -5.754 -1.702 18.439 1.00 84.88 85 ASN A O 1
ATOM 673 N N . VAL A 1 86 ? -7.284 -3.240 17.857 1.00 82.75 86 VAL A N 1
ATOM 674 C CA . VAL A 1 86 ? -6.337 -4.120 17.149 1.00 82.75 86 VAL A CA 1
ATOM 675 C C . VAL A 1 86 ? -5.765 -3.423 15.914 1.00 82.75 86 VAL A C 1
ATOM 677 O O . VAL A 1 86 ? -4.546 -3.423 15.714 1.00 82.75 86 VAL A O 1
ATOM 680 N N . ALA A 1 87 ? -6.613 -2.790 15.101 1.00 75.88 87 ALA A N 1
ATOM 681 C CA . ALA A 1 87 ? -6.177 -2.032 13.930 1.00 75.88 87 ALA A CA 1
ATOM 682 C C . ALA A 1 87 ? -5.247 -0.870 14.322 1.00 75.88 87 ALA A C 1
ATOM 684 O O . ALA A 1 87 ? -4.149 -0.749 13.773 1.00 75.88 87 ALA A O 1
ATOM 685 N N . LYS A 1 88 ? -5.621 -0.085 15.340 1.00 84.44 88 LYS A N 1
ATOM 686 C CA . LYS A 1 88 ? -4.815 1.018 15.881 1.00 84.44 88 LYS A CA 1
ATOM 687 C C . LYS A 1 88 ? -3.448 0.534 16.364 1.00 84.44 88 LYS A C 1
ATOM 689 O O . LYS A 1 88 ? -2.428 1.144 16.049 1.00 84.44 88 LYS A O 1
ATOM 694 N N . SER A 1 89 ? -3.405 -0.600 17.063 1.00 84.75 89 SER A N 1
ATOM 695 C CA . SER A 1 89 ? -2.157 -1.207 17.544 1.00 84.75 89 SER A CA 1
ATOM 696 C C . SER A 1 89 ? -1.225 -1.609 16.397 1.00 84.75 89 SER A C 1
ATOM 698 O O . SER A 1 89 ? -0.016 -1.382 16.472 1.00 84.75 89 SER A O 1
ATOM 700 N N . ARG A 1 90 ? -1.773 -2.147 15.299 1.00 77.75 90 ARG A N 1
ATOM 701 C CA . ARG A 1 90 ? -0.997 -2.472 14.090 1.00 77.75 90 ARG A CA 1
ATOM 702 C C . ARG A 1 90 ? -0.454 -1.216 13.411 1.00 77.75 90 ARG A C 1
ATOM 704 O O . ARG A 1 90 ? 0.717 -1.198 13.041 1.00 77.75 90 ARG A O 1
ATOM 711 N N . ILE A 1 91 ? -1.263 -0.163 13.297 1.00 81.00 91 ILE A N 1
ATOM 712 C CA . ILE A 1 91 ? -0.839 1.121 12.718 1.00 81.00 91 ILE A CA 1
ATOM 713 C C . ILE A 1 91 ? 0.283 1.747 13.558 1.00 81.00 91 ILE A C 1
ATOM 715 O O . ILE A 1 91 ? 1.286 2.183 13.002 1.00 81.00 91 ILE A O 1
ATOM 719 N N . LEU A 1 92 ? 0.184 1.716 14.892 1.00 86.62 92 LEU A N 1
ATOM 720 C CA . LEU A 1 92 ? 1.251 2.184 15.787 1.00 86.62 92 LEU A CA 1
ATOM 721 C C . LEU A 1 92 ? 2.544 1.371 15.640 1.00 86.62 92 LEU A C 1
ATOM 723 O O . LEU A 1 92 ? 3.634 1.940 15.653 1.00 86.62 92 LEU A O 1
ATOM 727 N N . ALA A 1 93 ? 2.442 0.050 15.482 1.00 80.56 93 ALA A N 1
ATOM 728 C CA . ALA A 1 93 ? 3.607 -0.796 15.237 1.00 80.56 93 ALA A CA 1
ATOM 729 C C . ALA A 1 93 ? 4.284 -0.462 13.897 1.00 80.56 93 ALA A C 1
ATOM 731 O O . ALA A 1 93 ? 5.512 -0.457 13.816 1.00 80.56 93 ALA A O 1
ATOM 732 N N . ILE A 1 94 ? 3.499 -0.147 12.862 1.00 77.56 94 ILE A N 1
ATOM 733 C CA . ILE A 1 94 ? 4.014 0.348 11.580 1.00 77.56 94 ILE A CA 1
ATOM 734 C C . ILE A 1 94 ? 4.684 1.710 11.787 1.00 77.56 94 ILE A C 1
ATOM 736 O O . ILE A 1 94 ? 5.841 1.859 11.409 1.00 77.56 94 ILE A O 1
ATOM 740 N N . LYS A 1 95 ? 4.024 2.663 12.458 1.00 83.19 95 LYS A N 1
ATOM 741 C CA . LYS A 1 95 ? 4.580 3.994 12.750 1.00 83.19 95 LYS A CA 1
ATOM 742 C C . LYS A 1 95 ? 5.970 3.908 13.381 1.00 83.19 95 LYS A C 1
ATOM 744 O O . LYS A 1 95 ? 6.908 4.478 12.834 1.00 83.19 95 LYS A O 1
ATOM 749 N N . ARG A 1 96 ? 6.117 3.112 14.449 1.00 83.94 96 ARG A N 1
ATOM 750 C CA . ARG A 1 96 ? 7.406 2.899 15.131 1.00 83.94 96 ARG A CA 1
ATOM 751 C C . ARG A 1 96 ? 8.466 2.320 14.204 1.00 83.94 96 ARG A C 1
ATOM 753 O O . ARG A 1 96 ? 9.554 2.863 14.123 1.00 83.94 96 ARG A O 1
ATOM 760 N N . LYS A 1 97 ? 8.138 1.272 13.437 1.00 78.56 97 LYS A N 1
ATOM 761 C CA . LYS A 1 97 ? 9.083 0.688 12.468 1.00 78.56 97 LYS A CA 1
ATOM 762 C C . LYS A 1 97 ? 9.595 1.721 11.469 1.00 78.56 97 LYS A C 1
ATOM 764 O O . LYS A 1 97 ? 10.769 1.682 11.107 1.00 78.56 97 LYS A O 1
ATOM 769 N N . TYR A 1 98 ? 8.727 2.619 11.012 1.00 74.56 98 TYR A N 1
ATOM 770 C CA . TYR A 1 98 ? 9.111 3.696 10.109 1.00 74.56 98 TYR A CA 1
ATOM 771 C C . TYR A 1 98 ? 9.965 4.741 10.835 1.00 74.56 98 TYR A C 1
ATOM 773 O O . TYR A 1 98 ? 11.053 5.054 10.365 1.00 74.56 98 TYR A O 1
ATOM 781 N N . GLU A 1 99 ? 9.548 5.223 12.004 1.00 79.88 99 GLU A N 1
ATOM 782 C CA . GLU A 1 99 ? 10.341 6.151 12.822 1.00 79.88 99 GLU A CA 1
ATOM 783 C C . GLU A 1 99 ? 11.753 5.612 13.118 1.00 79.88 99 GLU A C 1
ATOM 785 O O . GLU A 1 99 ? 12.728 6.332 12.898 1.00 79.88 99 GLU A O 1
ATOM 790 N N . ASP A 1 100 ? 11.868 4.333 13.489 1.00 74.69 100 ASP A N 1
ATOM 791 C CA . ASP A 1 100 ? 13.128 3.639 13.781 1.00 74.69 100 ASP A CA 1
ATOM 792 C C . ASP A 1 100 ? 14.002 3.460 12.530 1.00 74.69 100 ASP A C 1
ATOM 794 O O . ASP A 1 100 ? 15.213 3.674 12.569 1.00 74.69 100 ASP A O 1
ATOM 798 N N . SER A 1 101 ? 13.398 3.116 11.386 1.00 65.69 101 SER A N 1
ATOM 799 C CA . SER A 1 101 ? 14.118 2.944 10.111 1.00 65.69 101 SER A CA 1
ATOM 800 C C . SER A 1 101 ? 14.695 4.255 9.565 1.00 65.69 101 SER A C 1
ATOM 802 O O . SER A 1 101 ? 15.602 4.231 8.732 1.00 65.69 101 SER A O 1
ATOM 804 N N . PHE A 1 102 ? 14.170 5.396 10.020 1.00 62.38 102 PHE A N 1
ATOM 805 C CA . PHE A 1 102 ? 14.600 6.738 9.620 1.00 62.38 102 PHE A CA 1
ATOM 806 C C . PHE A 1 102 ? 15.225 7.541 10.765 1.00 62.38 102 PHE A C 1
ATOM 808 O O . PHE A 1 102 ? 15.387 8.762 10.628 1.00 62.38 102 PHE A O 1
ATOM 815 N N . ALA A 1 103 ? 15.558 6.893 11.884 1.00 57.69 103 ALA A N 1
ATOM 816 C CA . ALA A 1 103 ? 16.394 7.487 12.910 1.00 57.69 103 ALA A CA 1
ATOM 817 C C . ALA A 1 103 ? 17.818 7.651 12.343 1.00 57.69 103 ALA A C 1
ATOM 819 O O . ALA A 1 103 ? 18.344 6.713 11.734 1.00 57.69 103 ALA A O 1
ATOM 820 N N . PRO A 1 104 ? 18.454 8.830 12.479 1.00 50.88 104 PRO A N 1
ATOM 821 C CA . PRO A 1 104 ? 19.840 8.977 12.068 1.00 50.88 104 PRO A CA 1
ATOM 822 C C . PRO A 1 104 ? 20.697 7.961 12.841 1.00 50.88 104 PRO A C 1
ATOM 824 O O . PRO A 1 104 ? 20.503 7.808 14.051 1.00 50.88 104 PRO A O 1
ATOM 827 N N . PRO A 1 105 ? 21.629 7.250 12.178 1.00 47.34 105 PRO A N 1
ATOM 828 C CA . PRO A 1 105 ? 22.554 6.381 12.888 1.00 47.34 105 PRO A CA 1
ATOM 829 C C . PRO A 1 105 ? 23.312 7.212 13.928 1.00 47.34 105 PRO A C 1
ATOM 831 O O . PRO A 1 105 ? 23.658 8.368 13.668 1.00 47.34 105 PRO A O 1
ATOM 834 N N . ALA A 1 106 ? 23.555 6.627 15.105 1.00 45.47 106 ALA A N 1
ATOM 835 C CA . ALA A 1 106 ? 24.392 7.233 16.139 1.00 45.47 106 ALA A CA 1
ATOM 836 C C . ALA A 1 106 ? 25.698 7.765 15.513 1.00 45.47 106 ALA A C 1
ATOM 838 O O . ALA A 1 106 ? 26.208 7.130 14.583 1.00 45.47 106 ALA A O 1
ATOM 839 N N . PRO A 1 107 ? 26.230 8.917 15.968 1.00 42.94 107 PRO A N 1
ATOM 840 C CA . PRO A 1 107 ? 27.319 9.601 15.286 1.00 42.94 107 PRO A CA 1
ATOM 841 C C . PRO A 1 107 ? 28.582 8.734 15.292 1.00 42.94 107 PRO A C 1
ATOM 843 O O . PRO A 1 107 ? 29.352 8.722 16.248 1.00 42.94 107 PRO A O 1
ATOM 846 N N . ALA A 1 108 ? 28.791 8.003 14.201 1.00 39.69 108 ALA A N 1
ATOM 847 C CA . ALA A 1 108 ? 30.075 7.445 13.834 1.00 39.69 108 ALA A CA 1
ATOM 848 C C . ALA A 1 108 ? 30.781 8.460 12.933 1.00 39.69 108 ALA A C 1
ATOM 850 O O . ALA A 1 108 ? 30.179 9.048 12.033 1.00 39.69 108 ALA A O 1
ATOM 851 N N . SER A 1 109 ? 32.053 8.675 13.250 1.00 38.31 109 SER A N 1
ATOM 852 C CA . SER A 1 109 ? 32.957 9.647 12.650 1.00 38.31 109 SER A CA 1
ATOM 853 C C . SER A 1 109 ? 32.860 9.742 11.120 1.00 38.31 109 SER A C 1
ATOM 855 O O . SER A 1 109 ? 32.690 8.752 10.410 1.00 38.31 109 SER A O 1
ATOM 857 N N . SER A 1 110 ? 32.999 10.978 10.654 1.00 42.47 110 SER A N 1
ATOM 858 C CA . SER A 1 110 ? 33.071 11.465 9.277 1.00 42.47 110 SER A CA 1
ATOM 859 C C . SER A 1 110 ? 33.572 10.472 8.215 1.00 42.47 110 SER A C 1
ATOM 861 O O . SER A 1 110 ? 34.736 10.082 8.197 1.00 42.47 110 SER A O 1
ATOM 863 N N . THR A 1 111 ? 32.738 10.201 7.201 1.00 33.50 111 THR A N 1
ATOM 864 C CA . THR A 1 111 ? 33.181 10.172 5.791 1.00 33.50 111 THR A CA 1
ATOM 865 C C . THR A 1 111 ? 32.003 10.282 4.807 1.00 33.50 111 THR A C 1
ATOM 867 O O . THR A 1 111 ? 31.140 9.415 4.739 1.00 33.50 111 THR A O 1
ATOM 870 N N . ALA A 1 112 ? 32.009 11.394 4.066 1.00 39.34 112 ALA A N 1
ATOM 871 C CA . ALA A 1 112 ? 31.465 11.672 2.729 1.00 39.34 112 ALA A CA 1
ATOM 872 C C . ALA A 1 112 ? 30.180 10.966 2.215 1.00 39.34 112 ALA A C 1
ATOM 874 O O . ALA A 1 112 ? 30.134 9.763 1.969 1.00 39.34 112 ALA A O 1
ATOM 875 N N . SER A 1 113 ? 29.187 11.811 1.903 1.00 46.00 113 SER A N 1
ATOM 876 C CA . SER A 1 113 ? 28.166 11.719 0.844 1.00 46.00 113 SER A CA 1
ATOM 877 C C . SER A 1 113 ? 27.899 10.348 0.199 1.00 46.00 113 SER A C 1
ATOM 879 O O . SER A 1 113 ? 28.521 9.974 -0.795 1.00 46.00 113 SER A O 1
ATOM 881 N N . LYS A 1 114 ? 26.846 9.660 0.659 1.00 42.25 114 LYS A N 1
ATOM 882 C CA . LYS A 1 114 ? 26.124 8.632 -0.116 1.00 42.25 114 LYS A CA 1
ATOM 883 C C . LYS A 1 114 ? 24.732 9.147 -0.488 1.00 42.25 114 LYS A C 1
ATOM 885 O O . LYS A 1 114 ? 23.729 8.715 0.067 1.00 42.25 114 LYS A O 1
ATOM 890 N N . VAL A 1 115 ? 24.682 10.079 -1.433 1.00 46.72 115 VAL A N 1
ATOM 891 C CA . VAL A 1 115 ? 23.439 10.473 -2.111 1.00 46.72 115 VAL A CA 1
ATOM 892 C C . VAL A 1 115 ? 23.237 9.556 -3.336 1.00 46.72 115 VAL A C 1
ATOM 894 O O . VAL A 1 115 ? 24.180 9.266 -4.064 1.00 46.72 115 VAL A O 1
ATOM 897 N N . ASN A 1 116 ? 22.004 9.072 -3.518 1.00 47.94 116 ASN A N 1
ATOM 898 C CA . ASN A 1 116 ? 21.371 8.565 -4.753 1.00 47.94 116 ASN A CA 1
ATOM 899 C C . ASN A 1 116 ? 21.728 7.250 -5.471 1.00 47.94 116 ASN A C 1
ATOM 901 O O . ASN A 1 116 ? 21.053 6.941 -6.446 1.00 47.94 116 ASN A O 1
ATOM 905 N N . LYS A 1 117 ? 22.610 6.369 -4.990 1.00 45.47 117 LYS A N 1
ATOM 906 C CA . LYS A 1 117 ? 22.898 5.122 -5.752 1.00 45.47 117 LYS A CA 1
ATOM 907 C C . LYS A 1 117 ? 21.686 4.212 -6.050 1.00 45.47 117 LYS A C 1
ATOM 909 O O . LYS A 1 117 ? 21.699 3.494 -7.045 1.00 45.47 117 LYS A O 1
ATOM 914 N N . LYS A 1 118 ? 20.643 4.206 -5.209 1.00 49.84 118 LYS A N 1
ATOM 915 C CA . LYS A 1 118 ? 19.469 3.325 -5.400 1.00 49.84 118 LYS A CA 1
ATOM 916 C C . LYS A 1 118 ? 18.534 3.789 -6.523 1.00 49.84 118 LYS A C 1
ATOM 918 O O . LYS A 1 118 ? 18.028 2.946 -7.254 1.00 49.84 118 LYS A O 1
ATOM 923 N N . ASN A 1 119 ? 18.342 5.100 -6.669 1.00 48.88 119 ASN A N 1
ATOM 924 C CA . ASN A 1 119 ? 17.424 5.674 -7.655 1.00 48.88 119 ASN A CA 1
ATOM 925 C C . ASN A 1 119 ? 17.974 5.502 -9.081 1.00 48.88 119 ASN A C 1
ATOM 927 O O . ASN A 1 119 ? 17.272 5.059 -9.988 1.00 48.88 119 ASN A O 1
ATOM 931 N N . ASP A 1 120 ? 19.286 5.704 -9.231 1.00 58.31 120 ASP A N 1
ATOM 932 C CA . ASP A 1 120 ? 19.994 5.482 -10.495 1.00 58.31 120 ASP A CA 1
ATOM 933 C C . ASP A 1 120 ? 19.937 4.006 -10.928 1.00 58.31 120 ASP A C 1
ATOM 935 O O . ASP A 1 120 ? 19.831 3.699 -12.113 1.00 58.31 120 ASP A O 1
ATOM 939 N N . THR A 1 121 ? 19.924 3.081 -9.961 1.00 66.50 121 THR A N 1
ATOM 940 C CA . THR A 1 121 ? 19.862 1.635 -10.230 1.00 66.50 121 THR A CA 1
ATOM 941 C C . THR A 1 121 ? 18.478 1.194 -10.720 1.00 66.50 121 THR A C 1
ATOM 943 O O . THR A 1 121 ? 18.387 0.392 -11.648 1.00 66.50 121 THR A O 1
ATOM 946 N N . TYR A 1 122 ? 17.397 1.711 -10.124 1.00 66.00 122 TYR A N 1
ATOM 947 C CA . TYR A 1 122 ? 16.030 1.417 -10.575 1.00 66.00 122 TYR A CA 1
ATOM 948 C C . TYR A 1 122 ? 15.780 1.966 -11.980 1.00 66.00 122 TYR A C 1
ATOM 950 O O . TYR A 1 122 ? 15.289 1.250 -12.854 1.00 66.00 122 TYR A O 1
ATOM 958 N N . LYS A 1 123 ? 16.182 3.219 -12.216 1.00 70.81 123 LYS A N 1
ATOM 959 C CA . LYS A 1 123 ? 16.036 3.866 -13.518 1.00 70.81 123 LYS A CA 1
ATOM 960 C C . LYS A 1 123 ? 16.786 3.102 -14.613 1.00 70.81 123 LYS A C 1
ATOM 962 O O . LYS A 1 123 ? 16.190 2.800 -15.642 1.00 70.81 123 LYS A O 1
ATOM 967 N N . ALA A 1 124 ? 18.028 2.688 -14.353 1.00 74.06 124 ALA A N 1
ATOM 968 C CA . ALA A 1 124 ? 18.812 1.884 -15.290 1.00 74.06 124 ALA A CA 1
ATOM 969 C C . ALA A 1 124 ? 18.167 0.515 -15.589 1.00 74.06 124 ALA A C 1
ATOM 971 O O . ALA A 1 124 ? 18.137 0.076 -16.739 1.00 74.06 124 ALA A O 1
ATOM 972 N N . ALA A 1 125 ? 17.602 -0.152 -14.576 1.00 74.44 125 ALA A N 1
ATOM 973 C CA . ALA A 1 125 ? 16.907 -1.425 -14.766 1.00 74.44 125 ALA A CA 1
ATOM 974 C C . ALA A 1 125 ? 15.634 -1.268 -15.618 1.00 74.44 125 ALA A C 1
ATOM 976 O O . ALA A 1 125 ? 15.367 -2.092 -16.493 1.00 74.44 125 ALA A O 1
ATOM 977 N N . MET A 1 126 ? 14.870 -0.193 -15.406 1.00 77.94 126 MET A N 1
ATOM 978 C CA . MET A 1 126 ? 13.678 0.096 -16.205 1.00 77.94 126 MET A CA 1
ATOM 979 C C . MET A 1 126 ? 14.024 0.500 -17.641 1.00 77.94 126 MET A C 1
ATOM 981 O O . MET A 1 126 ? 13.355 0.050 -18.570 1.00 77.94 126 MET A O 1
ATOM 985 N N . GLU A 1 127 ? 15.085 1.283 -17.846 1.00 82.62 127 GLU A N 1
ATOM 986 C CA . GLU A 1 127 ? 15.587 1.635 -19.181 1.00 82.62 127 GLU A CA 1
ATOM 987 C C . GLU A 1 127 ? 16.004 0.389 -19.978 1.00 82.62 127 GLU A C 1
ATOM 989 O O . GLU A 1 127 ? 15.654 0.270 -21.155 1.00 82.62 127 GLU A O 1
ATOM 994 N N . PHE A 1 128 ? 16.654 -0.589 -19.335 1.00 86.19 128 PHE A N 1
ATOM 995 C CA . PHE A 1 128 ? 16.979 -1.876 -19.958 1.00 86.19 128 PHE A CA 1
ATOM 996 C C . PHE A 1 128 ? 15.726 -2.638 -20.412 1.00 86.19 128 PHE A C 1
ATOM 998 O O . PHE A 1 128 ? 15.647 -3.065 -21.565 1.00 86.19 128 PHE A O 1
ATOM 1005 N N . VAL A 1 129 ? 14.721 -2.777 -19.540 1.00 81.81 129 VAL A N 1
ATOM 1006 C CA . VAL A 1 129 ? 13.475 -3.499 -19.859 1.00 81.81 129 VAL A CA 1
ATOM 1007 C C . VAL A 1 129 ? 12.720 -2.819 -21.003 1.00 81.81 129 VAL A C 1
ATOM 1009 O O . VAL A 1 129 ? 12.225 -3.495 -21.910 1.00 81.81 129 VAL A O 1
ATOM 1012 N N . VAL A 1 130 ? 12.663 -1.483 -21.002 1.00 83.81 130 VAL A N 1
ATOM 1013 C CA . VAL A 1 130 ? 12.055 -0.702 -22.088 1.00 83.81 130 VAL A CA 1
ATOM 1014 C C . VAL A 1 130 ? 12.801 -0.938 -23.402 1.00 83.81 130 VAL A C 1
ATOM 1016 O O . VAL A 1 130 ? 12.166 -1.258 -24.407 1.00 83.81 130 VAL A O 1
ATOM 1019 N N . GLY A 1 131 ? 14.136 -0.869 -23.396 1.00 83.31 131 GLY A N 1
ATOM 1020 C CA . GLY A 1 131 ? 14.956 -1.132 -24.581 1.00 83.31 131 GLY A CA 1
ATOM 1021 C C . GLY A 1 131 ? 14.799 -2.559 -25.115 1.00 83.31 131 GLY A C 1
ATOM 1022 O O . GLY A 1 131 ? 14.662 -2.770 -26.322 1.00 83.31 131 GLY A O 1
ATOM 1023 N N . PHE A 1 132 ? 14.736 -3.549 -24.224 1.00 86.25 132 PHE A N 1
ATOM 1024 C CA . PHE A 1 132 ? 14.519 -4.944 -24.599 1.00 86.25 132 PHE A CA 1
ATOM 1025 C C . PHE A 1 132 ? 13.146 -5.145 -25.253 1.00 86.25 132 PHE A C 1
ATOM 1027 O O . PHE A 1 132 ? 13.040 -5.782 -26.306 1.00 86.25 132 PHE A O 1
ATOM 1034 N N . LYS A 1 133 ? 12.092 -4.562 -24.667 1.00 84.62 133 LYS A N 1
ATOM 1035 C CA . LYS A 1 133 ? 10.729 -4.591 -25.215 1.00 84.62 133 LYS A CA 1
ATOM 1036 C C . LYS A 1 133 ? 10.685 -3.948 -26.603 1.00 84.62 133 LYS A C 1
ATOM 1038 O O . LYS A 1 133 ? 10.148 -4.559 -27.527 1.00 84.62 133 LYS A O 1
ATOM 1043 N N . GLN A 1 134 ? 11.299 -2.774 -26.766 1.00 83.44 134 GLN A N 1
ATOM 1044 C CA . GLN A 1 134 ? 11.390 -2.061 -28.045 1.00 83.44 134 GLN A CA 1
ATOM 1045 C C . GLN A 1 134 ? 12.028 -2.947 -29.129 1.00 83.44 134 GLN A C 1
ATOM 1047 O O . GLN A 1 134 ? 11.448 -3.156 -30.193 1.00 83.44 134 GLN A O 1
ATOM 1052 N N . LYS A 1 135 ? 13.164 -3.578 -28.808 1.00 86.06 135 LYS A N 1
ATOM 1053 C CA . LYS A 1 135 ? 13.899 -4.470 -29.714 1.00 86.06 135 LYS A CA 1
ATOM 1054 C C . LYS A 1 135 ? 13.071 -5.682 -30.150 1.00 86.06 135 LYS A C 1
ATOM 1056 O O . LYS A 1 135 ? 13.150 -6.105 -31.301 1.00 86.06 135 LYS A O 1
ATOM 1061 N N . LYS A 1 136 ? 12.259 -6.267 -29.261 1.00 83.38 136 LYS A N 1
ATOM 1062 C CA . LYS A 1 136 ? 11.376 -7.395 -29.621 1.00 83.38 136 LYS A CA 1
ATOM 1063 C C . LYS A 1 136 ? 10.224 -6.961 -30.524 1.00 83.38 136 LYS A C 1
ATOM 1065 O O . LYS A 1 136 ? 9.903 -7.684 -31.469 1.00 83.38 136 LYS A O 1
ATOM 1070 N N . VAL A 1 137 ? 9.662 -5.776 -30.278 1.00 79.94 137 VAL A N 1
ATOM 1071 C CA . VAL A 1 137 ? 8.629 -5.171 -31.132 1.00 79.94 137 VAL A CA 1
ATOM 1072 C C . VAL A 1 137 ? 9.172 -4.908 -32.540 1.00 79.94 137 VAL A C 1
ATOM 1074 O O . VAL A 1 137 ? 8.550 -5.329 -33.513 1.00 79.94 137 VAL A O 1
ATOM 1077 N N . GLU A 1 138 ? 10.363 -4.316 -32.663 1.00 83.81 138 GLU A N 1
ATOM 1078 C CA . GLU A 1 138 ? 11.042 -4.093 -33.952 1.00 83.81 138 GLU A CA 1
ATOM 1079 C C . GLU A 1 138 ? 11.333 -5.405 -34.691 1.00 83.81 138 GLU A C 1
ATOM 1081 O O . GLU A 1 138 ? 11.150 -5.510 -35.903 1.00 83.81 138 GLU A O 1
ATOM 1086 N N . GLN A 1 139 ? 11.715 -6.449 -33.952 1.00 83.94 139 GLN A N 1
ATOM 1087 C CA . GLN A 1 139 ? 11.942 -7.787 -34.498 1.00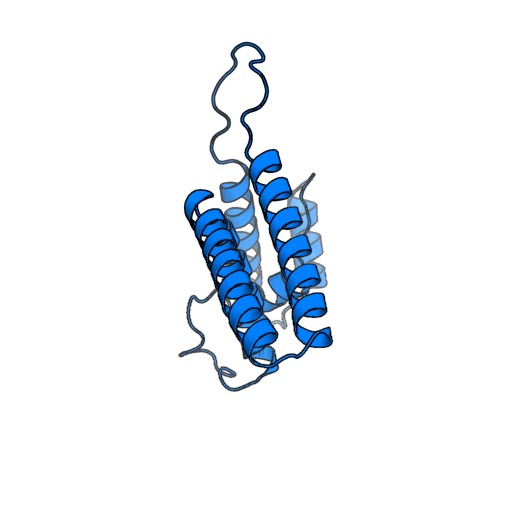 83.94 139 GLN A CA 1
ATOM 10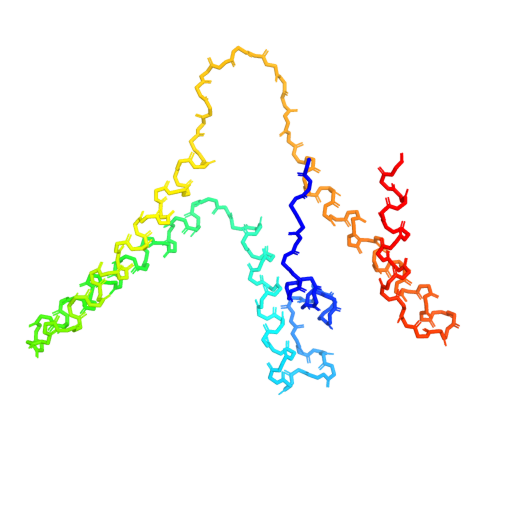88 C C . GLN A 1 139 ? 10.649 -8.548 -34.833 1.00 83.94 139 GLN A C 1
ATOM 1090 O O . GLN A 1 139 ? 10.734 -9.688 -35.293 1.00 83.94 139 GLN A O 1
ATOM 1095 N N . LYS A 1 140 ? 9.463 -7.971 -34.586 1.00 85.50 140 LYS A N 1
ATOM 1096 C CA . LYS A 1 140 ? 8.150 -8.639 -34.691 1.00 85.50 140 LYS A CA 1
ATOM 1097 C C . LYS A 1 140 ? 8.091 -9.967 -33.925 1.00 85.50 140 LYS A C 1
ATOM 1099 O O . LYS A 1 140 ? 7.368 -10.889 -34.305 1.00 85.50 140 LYS A O 1
ATOM 1104 N N . LYS A 1 141 ? 8.868 -10.085 -32.847 1.00 79.44 141 LYS A N 1
ATOM 1105 C CA . LYS A 1 141 ? 8.925 -11.278 -32.000 1.00 79.44 141 LYS A CA 1
ATOM 1106 C C . LYS A 1 141 ? 8.087 -11.064 -30.751 1.00 79.44 141 LYS A C 1
ATOM 1108 O O . LYS A 1 141 ? 8.007 -9.961 -30.215 1.00 79.44 141 LYS A O 1
ATOM 1113 N N . ARG A 1 142 ? 7.477 -12.149 -30.268 1.00 77.19 142 ARG A N 1
ATOM 1114 C CA . ARG A 1 142 ? 6.823 -12.136 -28.959 1.00 77.19 142 ARG A CA 1
ATOM 1115 C C . ARG A 1 142 ? 7.853 -11.875 -27.869 1.00 77.19 142 ARG A C 1
ATOM 1117 O O . ARG A 1 142 ? 9.022 -12.244 -27.985 1.00 77.19 142 ARG A O 1
ATOM 1124 N N . MET A 1 143 ? 7.380 -11.215 -26.825 1.00 83.00 143 MET A N 1
ATOM 1125 C CA . MET A 1 143 ? 8.192 -10.884 -25.675 1.00 83.00 143 MET A CA 1
ATOM 1126 C C . MET A 1 143 ? 8.519 -12.156 -24.883 1.00 83.00 143 MET A C 1
ATOM 1128 O O . MET A 1 143 ? 7.617 -12.923 -24.553 1.00 83.00 143 MET A O 1
ATOM 1132 N N . ASP A 1 144 ? 9.805 -12.373 -24.610 1.00 84.12 144 ASP A N 1
ATOM 1133 C CA . ASP A 1 144 ? 10.308 -13.494 -23.813 1.00 84.12 144 ASP A CA 1
ATOM 1134 C C . ASP A 1 144 ? 10.878 -12.952 -22.501 1.00 84.12 144 ASP A C 1
ATOM 1136 O O . ASP A 1 144 ? 11.988 -12.417 -22.446 1.00 84.12 144 ASP A O 1
ATOM 1140 N N . TRP A 1 145 ? 10.065 -13.040 -21.452 1.00 78.12 145 TRP A N 1
ATOM 1141 C CA . TRP A 1 145 ? 10.381 -12.491 -20.137 1.00 78.12 145 TRP A CA 1
ATOM 1142 C C . TRP A 1 145 ? 11.482 -13.265 -19.417 1.00 78.12 145 TRP A C 1
ATOM 1144 O O . TRP A 1 145 ? 12.227 -12.669 -18.644 1.00 78.12 145 TRP A O 1
ATOM 1154 N N . VAL A 1 146 ? 11.626 -14.561 -19.705 1.00 80.88 146 VAL A N 1
ATOM 1155 C CA . VAL A 1 146 ? 12.688 -15.389 -19.123 1.00 80.88 146 VAL A CA 1
ATOM 1156 C C . VAL A 1 146 ? 14.034 -14.969 -19.706 1.00 80.88 146 VAL A C 1
ATOM 1158 O O . VAL A 1 146 ? 14.992 -14.776 -18.962 1.00 80.88 146 VAL A O 1
ATOM 1161 N N . ALA A 1 147 ? 14.090 -14.736 -21.021 1.00 82.62 147 ALA A N 1
ATOM 1162 C CA . ALA A 1 147 ? 15.281 -14.194 -21.671 1.00 82.62 147 ALA A CA 1
ATOM 1163 C C . ALA A 1 147 ? 15.625 -12.780 -21.171 1.00 82.62 147 ALA A C 1
ATOM 1165 O O . ALA A 1 147 ? 16.785 -12.497 -20.892 1.00 82.62 147 ALA A O 1
ATOM 1166 N N . CYS A 1 148 ? 14.621 -11.913 -20.998 1.00 81.38 148 CYS A N 1
ATOM 1167 C CA . CYS A 1 148 ? 14.820 -10.558 -20.475 1.00 81.38 148 CYS A CA 1
ATOM 1168 C C . CYS A 1 148 ? 15.401 -10.559 -19.054 1.00 81.38 148 CYS A C 1
ATOM 1170 O O . CYS A 1 148 ? 16.291 -9.765 -18.758 1.00 81.38 148 CYS A O 1
ATOM 1172 N N . LEU A 1 149 ? 14.905 -11.439 -18.179 1.00 76.06 149 LEU A N 1
ATOM 1173 C CA . LEU A 1 149 ? 15.421 -11.570 -16.818 1.00 76.06 149 LEU A CA 1
ATOM 1174 C C . LEU A 1 149 ? 16.871 -12.063 -16.830 1.00 76.06 149 LEU A C 1
ATOM 1176 O O . LEU A 1 149 ? 17.720 -11.454 -16.189 1.00 76.06 149 LEU A O 1
ATOM 1180 N N . LYS A 1 150 ? 17.158 -13.108 -17.615 1.00 80.62 150 LYS A N 1
ATOM 1181 C CA . LYS A 1 150 ? 18.494 -13.703 -17.708 1.00 80.62 150 LYS A CA 1
ATOM 1182 C C . LYS A 1 150 ? 19.535 -12.718 -18.251 1.00 80.62 150 LYS A C 1
ATOM 1184 O O . LYS A 1 150 ? 20.566 -12.519 -17.624 1.00 80.62 150 LYS A O 1
ATOM 1189 N N . GLU A 1 151 ? 19.233 -12.028 -19.353 1.00 81.50 151 GLU A N 1
ATOM 1190 C CA . GLU A 1 151 ? 20.130 -11.005 -19.916 1.00 81.50 151 GLU A CA 1
ATOM 1191 C C . GLU A 1 151 ? 20.334 -9.823 -18.948 1.00 81.50 151 GLU A C 1
ATOM 1193 O O . GLU A 1 151 ? 21.425 -9.262 -18.869 1.00 81.50 151 GLU A O 1
ATOM 1198 N N . GLY A 1 152 ? 19.306 -9.458 -18.172 1.00 77.75 152 GLY A N 1
ATOM 1199 C CA . GLY A 1 152 ? 19.405 -8.415 -17.147 1.00 77.75 152 GLY A CA 1
ATOM 1200 C C . GLY A 1 152 ? 20.224 -8.815 -15.912 1.00 77.75 152 GLY A C 1
ATOM 1201 O O . GLY A 1 152 ? 20.756 -7.943 -15.223 1.00 77.75 152 GLY A O 1
ATOM 1202 N N . GLU A 1 153 ? 20.323 -10.109 -15.608 1.00 76.44 153 GLU A N 1
ATOM 1203 C CA . GLU A 1 153 ? 21.182 -10.652 -14.548 1.00 76.44 153 GLU A CA 1
ATOM 1204 C C . GLU A 1 153 ? 22.636 -10.796 -15.014 1.00 76.44 153 GLU A C 1
ATOM 1206 O O . GLU A 1 153 ? 23.545 -10.426 -14.269 1.00 76.44 153 GLU A O 1
ATOM 1211 N N . ASP A 1 154 ? 22.855 -11.218 -16.262 1.00 72.19 154 ASP A N 1
ATOM 1212 C CA . ASP A 1 154 ? 24.187 -11.315 -16.872 1.00 72.19 154 ASP A CA 1
ATOM 1213 C C . ASP A 1 154 ? 24.880 -9.939 -16.951 1.00 72.19 154 ASP A C 1
ATOM 1215 O O . ASP A 1 154 ? 26.083 -9.838 -16.738 1.00 72.19 154 ASP A O 1
ATOM 1219 N N . LEU A 1 155 ? 24.122 -8.854 -17.158 1.00 66.44 155 LEU A N 1
ATOM 1220 C CA . LEU A 1 155 ? 24.626 -7.469 -17.154 1.00 66.44 155 LEU A CA 1
ATOM 1221 C C . LEU A 1 155 ? 25.068 -6.946 -15.773 1.00 66.44 155 LEU A C 1
ATOM 1223 O O . LEU A 1 155 ? 25.646 -5.861 -15.689 1.00 66.44 155 LEU A O 1
ATOM 1227 N N . LYS A 1 156 ? 24.760 -7.665 -14.686 1.00 61.44 156 LYS A N 1
ATOM 1228 C CA . LYS A 1 156 ? 25.178 -7.310 -13.317 1.00 61.44 156 LYS A CA 1
ATOM 1229 C C . LYS A 1 156 ? 26.471 -8.010 -12.882 1.00 61.44 156 LYS A C 1
ATOM 1231 O O . LYS A 1 156 ? 26.950 -7.699 -11.789 1.00 61.44 156 LYS A O 1
ATOM 1236 N N . SER A 1 157 ? 26.971 -8.953 -13.686 1.00 47.00 157 SER A N 1
ATOM 1237 C CA . SER A 1 157 ? 28.201 -9.726 -13.450 1.00 47.00 157 SER A CA 1
ATOM 1238 C C . SER A 1 157 ? 29.413 -9.022 -14.051 1.00 47.00 157 SER A C 1
ATOM 1240 O O . SER A 1 157 ? 30.477 -9.055 -13.395 1.00 47.00 157 SER A O 1
#